Protein AF-A0AAU5AWV0-F1 (afdb_monomer_lite)

Secondary structure (DSSP, 8-state):
-HHHHHHHHHHHHHHHHHHHHHHHHHHHHHHHHHHHHHHHHHHHHHHTS----HHHHHHHHHHHHHHS-PPP---TTSTTSPPPPPP-S-------

pLDDT: mean 83.27, std 9.68, range [54.97, 96.0]

Sequence (96 aa):
MRRSRVIALLLLFLLPMVLLETAGLPAAVALAATGTALAVCTLLTARSAPAVPPTRVRTAIRDRARRTAFLPQRDPDASGRPRPRAPGNTLRTTTA

Radius of gyration: 26.64 Å; chains: 1; bounding box: 41×33×74 Å

Foldseek 3Di:
DVVVVVVVVVCVPVVLVVQCVVPNPVSVVVCVVVVVVVVVVVVVVVVPPDPDDPCNVVVVVVVVCVVDVDDPPPDLPPPPHPRPDDDDPDDPDDDD

Structure (mmCIF, N/CA/C/O backbone):
data_AF-A0AAU5AWV0-F1
#
_entry.id   AF-A0AAU5AWV0-F1
#
loop_
_atom_site.group_PDB
_atom_site.id
_atom_site.type_symbol
_atom_site.label_atom_id
_atom_site.label_alt_id
_atom_site.label_comp_id
_atom_site.label_asym_id
_atom_site.label_entity_id
_atom_site.label_seq_id
_atom_site.pdbx_PDB_ins_code
_atom_site.Cartn_x
_atom_site.Cartn_y
_atom_site.Cartn_z
_atom_site.occupancy
_atom_site.B_iso_or_equiv
_atom_site.auth_seq_id
_atom_site.auth_comp_id
_atom_site.auth_asym_id
_atom_site.auth_atom_id
_atom_site.pdbx_PDB_model_num
ATOM 1 N N . MET A 1 1 ? 16.541 -3.614 7.976 1.00 69.00 1 MET A N 1
ATOM 2 C CA . MET A 1 1 ? 15.427 -2.900 7.303 1.00 69.00 1 MET A CA 1
ATOM 3 C C . MET A 1 1 ? 15.850 -1.641 6.542 1.00 69.00 1 MET A C 1
ATOM 5 O O . MET A 1 1 ? 15.494 -1.533 5.381 1.00 69.00 1 MET A O 1
ATOM 9 N N . ARG A 1 2 ? 16.580 -0.675 7.129 1.00 83.69 2 ARG A N 1
ATOM 10 C CA . ARG A 1 2 ? 16.976 0.549 6.388 1.00 83.69 2 ARG A CA 1
ATOM 11 C C . ARG A 1 2 ? 17.973 0.272 5.251 1.00 83.69 2 ARG A C 1
ATOM 13 O O . ARG A 1 2 ? 17.721 0.682 4.129 1.00 83.69 2 ARG A O 1
ATOM 20 N N . ARG A 1 3 ? 19.036 -0.502 5.513 1.00 88.50 3 ARG A N 1
ATOM 21 C CA . ARG A 1 3 ? 20.039 -0.880 4.493 1.00 88.50 3 ARG A CA 1
ATOM 22 C C . ARG A 1 3 ? 19.442 -1.679 3.329 1.00 88.50 3 ARG A C 1
ATOM 24 O O . ARG A 1 3 ? 19.724 -1.377 2.182 1.00 88.50 3 AR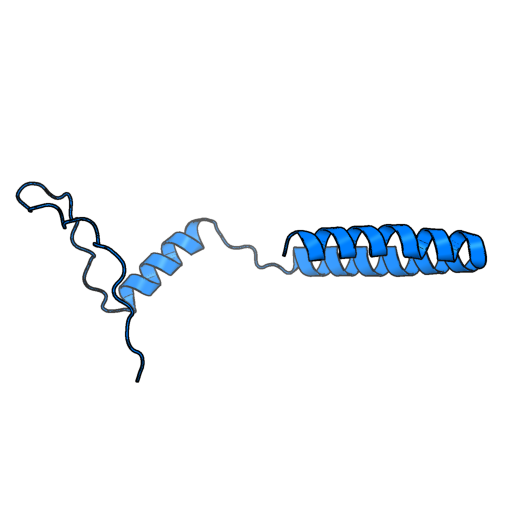G A O 1
ATOM 31 N N . SER A 1 4 ? 18.556 -2.633 3.619 1.00 90.44 4 SER A N 1
ATOM 32 C CA . SER A 1 4 ? 17.891 -3.438 2.587 1.00 90.44 4 SER A CA 1
ATOM 33 C C . SER A 1 4 ? 16.977 -2.607 1.680 1.00 90.44 4 SER A C 1
ATOM 35 O O . SER A 1 4 ? 16.920 -2.866 0.487 1.00 90.44 4 SER A O 1
ATOM 37 N N . ARG A 1 5 ? 16.312 -1.571 2.214 1.00 92.12 5 ARG A N 1
ATOM 38 C CA . ARG A 1 5 ? 15.521 -0.626 1.406 1.00 92.12 5 ARG A CA 1
ATOM 39 C C . ARG A 1 5 ? 16.398 0.215 0.481 1.00 92.12 5 ARG A C 1
ATOM 41 O O . ARG A 1 5 ? 16.040 0.395 -0.672 1.00 92.12 5 ARG A O 1
ATOM 48 N N . VAL A 1 6 ? 17.539 0.697 0.975 1.00 93.88 6 VAL A N 1
ATOM 49 C CA . VAL A 1 6 ? 18.492 1.469 0.159 1.00 93.88 6 VAL A CA 1
ATOM 50 C C . VAL A 1 6 ? 19.054 0.610 -0.975 1.00 93.88 6 VAL A C 1
ATOM 52 O O . VAL A 1 6 ? 19.062 1.052 -2.116 1.00 93.88 6 VAL A O 1
ATOM 55 N N . ILE A 1 7 ? 19.444 -0.635 -0.684 1.00 95.12 7 ILE A N 1
ATOM 56 C 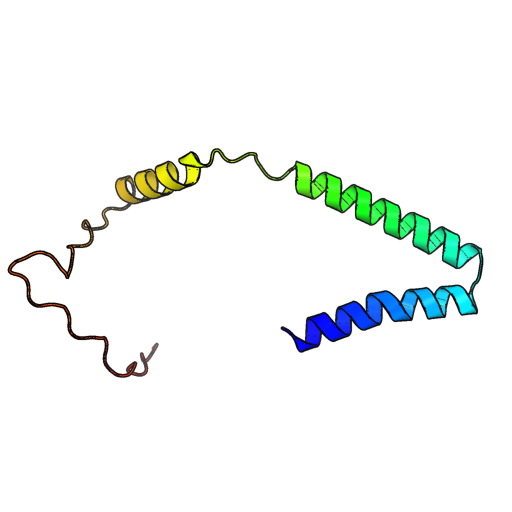CA . ILE A 1 7 ? 19.931 -1.580 -1.700 1.00 95.12 7 ILE A CA 1
ATOM 57 C C . ILE A 1 7 ? 18.842 -1.878 -2.738 1.00 95.12 7 ILE A C 1
ATOM 59 O O . ILE A 1 7 ? 19.116 -1.856 -3.932 1.00 95.12 7 ILE A O 1
ATOM 63 N N . ALA A 1 8 ? 17.599 -2.104 -2.304 1.00 93.69 8 ALA A N 1
ATOM 64 C CA . ALA A 1 8 ? 16.487 -2.349 -3.219 1.00 93.69 8 ALA A CA 1
ATOM 65 C C . ALA A 1 8 ? 16.205 -1.147 -4.137 1.00 93.69 8 ALA A C 1
ATOM 67 O O . ALA A 1 8 ? 16.009 -1.335 -5.332 1.00 93.69 8 ALA A O 1
ATOM 68 N N . LEU A 1 9 ? 16.224 0.080 -3.602 1.00 94.38 9 LEU A N 1
ATOM 69 C CA . LEU A 1 9 ? 16.052 1.303 -4.396 1.00 94.38 9 LEU A CA 1
ATOM 70 C C . LEU A 1 9 ? 17.196 1.499 -5.395 1.00 94.38 9 LEU A C 1
ATOM 72 O O . LEU A 1 9 ? 16.948 1.870 -6.538 1.00 94.38 9 LEU A O 1
ATOM 76 N N . LEU A 1 10 ? 18.431 1.210 -4.979 1.00 95.62 10 LEU A N 1
ATOM 77 C CA . LEU A 1 10 ? 19.591 1.273 -5.861 1.00 95.62 10 LEU A CA 1
ATOM 78 C C . LEU A 1 10 ? 19.447 0.287 -7.025 1.00 95.62 10 LEU A C 1
ATOM 80 O O . LEU A 1 10 ? 19.612 0.683 -8.172 1.00 95.62 10 LEU A O 1
ATOM 84 N N . LEU A 1 11 ? 19.091 -0.971 -6.745 1.00 94.31 11 LEU A N 1
ATOM 85 C CA . LEU A 1 11 ? 18.877 -1.997 -7.772 1.00 94.31 11 LEU A CA 1
ATOM 86 C C . LEU A 1 11 ? 17.729 -1.630 -8.718 1.00 94.31 11 LEU A C 1
ATOM 88 O O . LEU A 1 11 ? 17.874 -1.773 -9.929 1.00 94.31 11 LEU A O 1
ATOM 92 N N . LEU A 1 12 ? 16.621 -1.118 -8.174 1.00 92.94 12 LEU A N 1
ATOM 93 C CA . LEU A 1 12 ? 15.463 -0.682 -8.953 1.00 92.94 12 LEU A CA 1
ATOM 94 C C . LEU A 1 12 ? 15.812 0.436 -9.944 1.00 92.94 12 LEU A C 1
ATOM 96 O O . LEU A 1 12 ? 15.171 0.524 -10.982 1.00 92.94 12 LEU A O 1
ATOM 100 N N . PHE A 1 13 ? 16.808 1.272 -9.638 1.00 92.56 13 PHE A N 1
ATOM 101 C CA . PHE A 1 13 ? 17.220 2.379 -10.501 1.00 92.56 13 PHE A CA 1
ATOM 102 C C . PHE A 1 13 ? 18.395 2.032 -11.430 1.00 92.56 13 PHE A C 1
ATOM 104 O O . PHE A 1 13 ? 18.357 2.364 -12.610 1.00 92.56 13 PHE A O 1
ATOM 111 N N . LEU A 1 14 ? 19.430 1.339 -10.941 1.00 94.25 14 LEU A N 1
ATOM 112 C CA . LEU A 1 14 ? 20.617 1.017 -11.747 1.00 94.25 14 LEU A CA 1
ATOM 113 C C . LEU A 1 14 ? 20.349 -0.067 -12.793 1.00 94.25 14 LEU A C 1
ATOM 115 O O . LEU A 1 14 ? 20.811 0.053 -13.924 1.00 94.25 14 LEU A O 1
ATOM 119 N N . LEU A 1 15 ? 19.611 -1.120 -12.434 1.00 91.94 15 LEU A N 1
ATOM 120 C CA . LEU A 1 15 ? 19.351 -2.239 -13.339 1.00 91.94 15 LEU A CA 1
ATOM 121 C C . LEU A 1 15 ? 18.641 -1.821 -14.641 1.00 91.94 15 LEU A C 1
ATOM 123 O O . LEU A 1 15 ? 19.115 -2.216 -15.706 1.00 91.94 15 LEU A O 1
ATOM 127 N N . PRO A 1 16 ? 17.560 -1.013 -14.616 1.00 89.19 16 PRO A N 1
ATOM 128 C CA . PRO A 1 16 ? 16.918 -0.575 -15.851 1.00 89.19 16 PRO A CA 1
ATOM 129 C C . PRO A 1 16 ? 17.802 0.354 -16.683 1.00 89.19 16 PRO A C 1
ATOM 131 O O . PRO A 1 16 ? 17.754 0.269 -17.903 1.00 89.19 16 PRO A O 1
ATOM 134 N N . MET A 1 17 ? 18.632 1.194 -16.052 1.00 91.06 17 MET A N 1
ATOM 135 C CA . MET A 1 17 ? 19.572 2.067 -16.765 1.00 91.06 17 MET A CA 1
ATOM 136 C C . MET A 1 17 ? 20.617 1.251 -17.530 1.00 91.06 17 MET A C 1
ATOM 138 O O . MET A 1 17 ? 20.826 1.477 -18.717 1.00 91.06 17 MET A O 1
ATOM 142 N N . VAL A 1 18 ? 21.217 0.248 -16.882 1.00 91.06 18 VAL A N 1
ATOM 143 C CA . VAL A 1 18 ? 22.178 -0.661 -17.530 1.00 91.06 18 VAL A CA 1
ATOM 144 C C . VAL A 1 18 ? 21.514 -1.453 -18.660 1.00 91.06 18 VAL A C 1
ATOM 146 O O . VAL A 1 18 ? 22.103 -1.643 -19.724 1.00 91.06 18 VAL A O 1
ATOM 149 N N . LEU A 1 19 ? 20.275 -1.908 -18.458 1.00 89.25 19 LEU A N 1
ATOM 150 C CA . LEU A 1 19 ? 19.541 -2.652 -19.481 1.00 89.25 19 LEU A CA 1
ATOM 151 C C . LEU A 1 19 ? 19.177 -1.769 -20.684 1.00 89.25 19 LEU A C 1
ATOM 153 O O . LEU A 1 19 ? 19.239 -2.222 -21.823 1.00 89.25 19 LEU A O 1
ATOM 157 N N . LEU A 1 20 ? 18.835 -0.503 -20.442 1.00 91.12 20 LEU A N 1
ATOM 158 C CA . LEU A 1 20 ? 18.532 0.464 -21.492 1.00 91.12 20 LEU A CA 1
ATOM 159 C C . LEU A 1 20 ? 19.774 0.800 -22.328 1.00 91.12 20 LEU A C 1
ATOM 161 O O . LEU A 1 20 ? 19.680 0.846 -23.550 1.00 91.12 20 LEU A O 1
ATOM 165 N N . GLU A 1 21 ? 20.929 0.961 -21.682 1.00 90.56 21 GLU A N 1
ATOM 166 C CA . GLU A 1 21 ? 22.213 1.211 -22.350 1.00 90.56 21 GLU A CA 1
ATOM 167 C C . GLU A 1 21 ? 22.631 0.028 -23.244 1.00 90.56 21 GLU A C 1
ATOM 169 O O . GLU A 1 21 ? 23.120 0.211 -24.354 1.00 90.56 21 GLU A O 1
ATOM 174 N N . THR A 1 22 ? 22.421 -1.205 -22.770 1.00 88.50 22 THR A N 1
ATOM 175 C CA . THR A 1 22 ? 22.898 -2.426 -23.447 1.00 88.50 22 THR A CA 1
ATOM 176 C C . THR A 1 22 ? 21.951 -2.953 -24.520 1.00 88.50 22 THR A C 1
ATOM 178 O O . THR A 1 22 ? 22.408 -3.514 -25.514 1.00 88.50 22 THR A O 1
ATOM 181 N N . ALA A 1 23 ? 20.641 -2.796 -24.332 1.00 88.06 23 ALA A N 1
ATOM 182 C CA . ALA A 1 23 ? 19.627 -3.368 -25.213 1.00 88.06 23 ALA A CA 1
ATOM 183 C C . ALA A 1 23 ? 18.738 -2.319 -25.903 1.00 88.06 23 ALA A C 1
ATOM 185 O O . ALA A 1 23 ? 17.947 -2.686 -26.765 1.00 88.06 23 ALA A O 1
ATOM 186 N N . GLY A 1 24 ? 18.872 -1.024 -25.600 1.00 89.50 24 GLY A N 1
ATOM 187 C CA . GLY A 1 24 ? 18.262 0.068 -26.367 1.00 89.50 24 GLY A CA 1
ATOM 188 C C . GLY A 1 24 ? 16.727 0.053 -26.407 1.00 89.50 24 GLY A C 1
ATOM 189 O O . GLY A 1 24 ? 16.052 -0.215 -25.413 1.00 89.50 24 GLY A O 1
ATOM 190 N N . LEU A 1 25 ? 16.155 0.354 -27.579 1.00 89.94 25 LEU A N 1
ATOM 191 C CA . LEU A 1 25 ? 14.703 0.440 -27.813 1.00 89.94 25 LEU A CA 1
ATOM 192 C C . LEU A 1 25 ? 13.880 -0.766 -27.308 1.00 89.94 25 LEU A C 1
ATOM 194 O O . LEU A 1 25 ? 12.885 -0.528 -26.622 1.00 89.94 25 LEU A O 1
ATOM 198 N N . PRO A 1 26 ? 14.231 -2.039 -27.587 1.00 88.81 26 PRO A N 1
ATOM 199 C CA . PRO A 1 26 ? 13.442 -3.167 -27.088 1.00 88.81 26 PRO A CA 1
ATOM 200 C C . PRO A 1 26 ? 13.449 -3.257 -25.556 1.00 88.81 26 PRO A C 1
ATOM 202 O O . PRO A 1 26 ? 12.415 -3.573 -24.966 1.00 88.81 26 PRO A O 1
ATOM 205 N N . ALA A 1 27 ? 14.559 -2.908 -24.897 1.00 90.38 27 ALA A N 1
ATOM 206 C CA . ALA A 1 27 ? 14.595 -2.810 -23.440 1.00 90.38 27 ALA A CA 1
ATOM 207 C C . ALA A 1 27 ? 13.718 -1.666 -22.922 1.00 90.38 27 ALA A C 1
ATOM 209 O O . ALA A 1 27 ? 12.985 -1.870 -21.957 1.00 90.38 27 ALA A O 1
ATOM 210 N N . ALA A 1 28 ? 13.719 -0.507 -23.587 1.00 89.62 28 ALA A N 1
ATOM 211 C CA . ALA A 1 28 ? 12.845 0.615 -23.241 1.00 89.62 28 ALA A CA 1
ATOM 212 C C . ALA A 1 28 ? 11.362 0.209 -23.269 1.00 89.62 28 ALA A C 1
ATOM 214 O O . ALA A 1 28 ? 10.616 0.475 -22.324 1.00 89.62 28 ALA A O 1
ATOM 215 N N . VAL A 1 29 ? 10.947 -0.486 -24.334 1.00 91.50 29 VAL A N 1
ATOM 216 C CA . VAL A 1 29 ? 9.568 -0.965 -24.507 1.00 91.50 29 VAL A CA 1
ATOM 217 C C . VAL A 1 29 ? 9.211 -2.004 -23.445 1.00 91.50 29 VAL A C 1
ATOM 219 O O . VAL A 1 29 ? 8.152 -1.904 -22.825 1.00 91.50 29 VAL A O 1
ATOM 222 N N . ALA A 1 30 ? 10.096 -2.968 -23.179 1.00 90.94 30 ALA A N 1
ATOM 223 C CA . ALA A 1 30 ? 9.875 -3.971 -22.141 1.00 90.94 30 ALA A CA 1
ATOM 224 C C . ALA A 1 30 ? 9.761 -3.339 -20.741 1.00 90.94 30 ALA A C 1
ATOM 226 O O . ALA A 1 30 ? 8.901 -3.728 -19.944 1.00 90.94 30 ALA A O 1
ATOM 227 N N . LEU A 1 31 ? 10.580 -2.326 -20.441 1.00 91.44 31 LEU A N 1
ATOM 228 C CA . LEU A 1 31 ? 10.532 -1.619 -19.162 1.00 91.44 31 LEU A CA 1
ATOM 229 C C . LEU A 1 31 ? 9.240 -0.809 -19.002 1.00 91.44 31 LEU A C 1
ATOM 231 O O . LEU A 1 31 ? 8.618 -0.833 -17.942 1.00 91.44 31 LEU A O 1
ATOM 235 N N . ALA A 1 32 ? 8.803 -0.131 -20.064 1.00 90.62 32 ALA A N 1
ATOM 236 C CA . ALA A 1 32 ? 7.541 0.599 -20.072 1.00 90.62 32 ALA A CA 1
ATOM 237 C C . ALA A 1 32 ? 6.341 -0.349 -19.892 1.00 90.62 32 ALA A C 1
ATOM 239 O O . ALA A 1 32 ? 5.451 -0.084 -19.080 1.00 90.62 32 ALA A O 1
ATOM 240 N N . ALA A 1 33 ? 6.327 -1.489 -20.588 1.00 93.81 33 ALA A N 1
ATOM 241 C CA . ALA A 1 33 ? 5.262 -2.485 -20.472 1.00 93.81 33 ALA A CA 1
ATOM 242 C C . ALA A 1 33 ? 5.194 -3.106 -19.064 1.00 93.81 33 ALA A C 1
ATOM 244 O O . ALA A 1 33 ? 4.123 -3.209 -18.470 1.00 93.81 33 ALA A O 1
ATOM 245 N N . THR A 1 34 ? 6.338 -3.476 -18.486 1.00 92.69 34 THR A N 1
ATOM 246 C CA . THR A 1 34 ? 6.384 -4.038 -17.125 1.00 92.69 34 THR A CA 1
ATOM 247 C C . THR A 1 34 ? 6.029 -3.000 -16.061 1.00 92.69 34 THR A C 1
ATOM 249 O O . THR A 1 34 ? 5.239 -3.290 -15.162 1.00 92.69 34 THR A O 1
ATOM 252 N N . GLY A 1 35 ? 6.539 -1.771 -16.184 1.00 92.56 35 GLY A N 1
ATOM 253 C CA . GLY A 1 35 ? 6.219 -0.667 -15.282 1.00 92.56 35 GLY A CA 1
ATOM 254 C C . GLY A 1 35 ? 4.732 -0.310 -15.291 1.00 92.56 35 GLY A C 1
ATOM 255 O O . GLY A 1 35 ? 4.130 -0.157 -14.229 1.00 92.56 35 GLY A O 1
ATOM 256 N N . THR A 1 36 ? 4.111 -0.246 -16.473 1.00 92.75 36 THR A N 1
ATOM 257 C CA . THR A 1 36 ? 2.667 0.018 -16.604 1.00 92.75 36 THR A CA 1
ATOM 258 C C . THR A 1 36 ? 1.822 -1.118 -16.036 1.00 92.75 36 THR A C 1
ATOM 260 O O . THR A 1 36 ? 0.891 -0.848 -15.278 1.00 92.75 36 THR A O 1
ATOM 263 N N . ALA A 1 37 ? 2.168 -2.382 -16.303 1.00 95.38 37 ALA A N 1
ATOM 264 C CA . ALA A 1 37 ? 1.477 -3.530 -15.715 1.00 95.38 37 ALA A CA 1
ATOM 265 C C . ALA A 1 37 ? 1.550 -3.521 -14.176 1.00 95.38 37 ALA A C 1
ATOM 267 O O . ALA A 1 37 ? 0.537 -3.718 -13.503 1.00 95.38 37 ALA A O 1
ATOM 268 N N . LEU A 1 38 ? 2.722 -3.222 -13.603 1.00 94.88 38 LEU A N 1
ATOM 269 C CA . LEU A 1 38 ? 2.892 -3.076 -12.154 1.00 94.88 38 LEU A CA 1
ATOM 270 C C . LEU A 1 38 ? 2.092 -1.891 -11.594 1.00 94.88 38 LEU A C 1
ATOM 272 O O . LEU A 1 38 ? 1.447 -2.026 -10.552 1.00 94.88 38 LEU A O 1
ATOM 276 N N . ALA A 1 39 ? 2.081 -0.7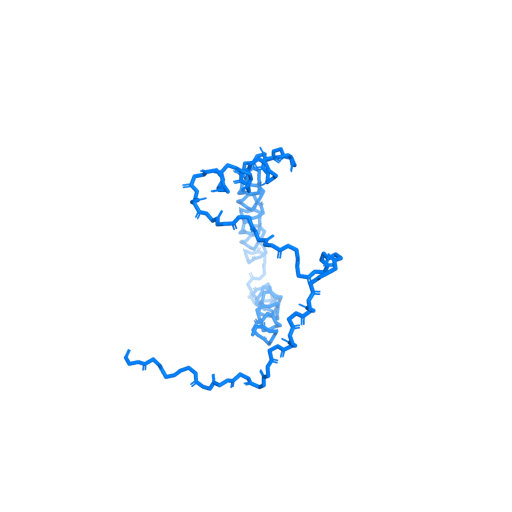45 -12.276 1.00 94.38 39 ALA A N 1
ATOM 277 C CA . ALA A 1 39 ? 1.292 0.417 -11.867 1.00 94.38 39 ALA A CA 1
ATOM 278 C C . ALA A 1 39 ? -0.213 0.102 -11.866 1.00 94.38 39 ALA A C 1
ATOM 280 O O . ALA A 1 39 ? -0.913 0.398 -10.900 1.00 94.38 39 ALA A O 1
ATOM 281 N N . VAL A 1 40 ? -0.710 -0.583 -12.897 1.00 96.00 40 VAL A N 1
ATOM 282 C CA . VAL A 1 40 ? -2.102 -1.041 -12.941 1.00 96.00 40 VAL A CA 1
ATOM 283 C C . VAL A 1 40 ? -2.373 -2.012 -11.791 1.00 96.00 40 VAL A C 1
ATOM 285 O O . VAL A 1 40 ? -3.288 -1.772 -11.012 1.00 96.00 40 VAL A O 1
ATOM 288 N N . CYS A 1 41 ? -1.555 -3.046 -11.592 1.00 93.56 41 CYS A N 1
ATOM 289 C CA . CYS A 1 41 ? -1.722 -3.991 -10.481 1.00 93.56 41 CYS A CA 1
ATOM 290 C C . CYS A 1 41 ? -1.713 -3.313 -9.100 1.00 93.56 41 CYS A C 1
ATOM 292 O O . CYS A 1 41 ? -2.520 -3.655 -8.233 1.00 93.56 41 CYS A O 1
ATOM 294 N N . THR A 1 42 ? -0.842 -2.329 -8.876 1.00 93.06 42 THR A N 1
ATOM 295 C CA . THR A 1 42 ? -0.796 -1.584 -7.606 1.00 93.06 42 THR A CA 1
ATOM 296 C C . THR A 1 42 ? -2.034 -0.708 -7.410 1.00 93.06 42 THR A C 1
ATOM 298 O O . THR A 1 42 ? -2.603 -0.696 -6.322 1.00 93.06 42 THR A O 1
ATOM 301 N N . LEU A 1 43 ? -2.533 -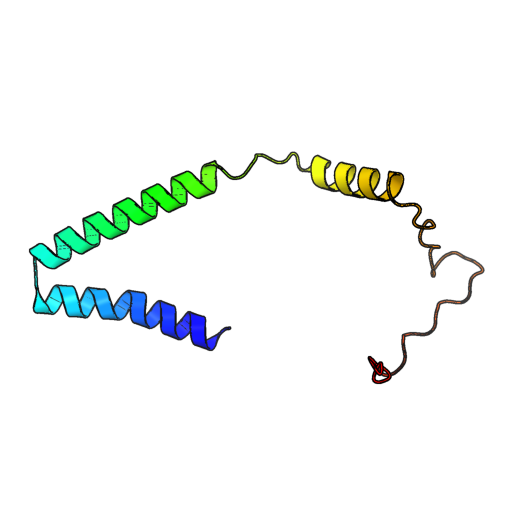0.052 -8.459 1.00 93.75 43 LEU A N 1
ATOM 302 C CA . LEU A 1 43 ? -3.793 0.696 -8.400 1.00 93.75 43 LEU A CA 1
ATOM 303 C C . LEU A 1 43 ? -4.990 -0.223 -8.138 1.00 93.75 43 LEU A C 1
ATOM 305 O O . LEU A 1 43 ? -5.836 0.084 -7.297 1.00 93.75 43 LEU A O 1
ATOM 309 N N . LEU A 1 44 ? -5.044 -1.367 -8.827 1.00 94.44 44 LEU A N 1
ATOM 310 C CA . LEU A 1 44 ? -6.076 -2.389 -8.658 1.00 94.44 44 LEU A CA 1
ATOM 311 C C . LEU A 1 44 ? -6.091 -2.951 -7.231 1.00 94.44 44 LEU A C 1
ATOM 313 O O . LEU A 1 44 ? -7.165 -3.132 -6.664 1.00 94.44 44 LEU A O 1
ATOM 317 N N . THR A 1 45 ? -4.918 -3.194 -6.645 1.00 90.69 45 THR A N 1
ATOM 318 C CA . THR A 1 45 ? -4.799 -3.700 -5.269 1.00 90.69 45 THR A CA 1
ATOM 319 C C . THR A 1 45 ? -5.138 -2.626 -4.237 1.00 90.69 45 THR A C 1
ATOM 321 O O . THR A 1 45 ? -5.866 -2.910 -3.282 1.00 90.69 45 THR A O 1
ATOM 324 N N . ALA A 1 46 ? -4.703 -1.382 -4.454 1.00 87.50 46 ALA A N 1
ATOM 325 C CA . ALA A 1 46 ? -5.023 -0.254 -3.584 1.00 87.50 46 ALA A CA 1
ATOM 326 C C . ALA A 1 46 ? -6.534 0.026 -3.528 1.00 87.50 46 ALA A C 1
ATOM 328 O O . ALA A 1 46 ? -7.077 0.221 -2.443 1.00 87.50 46 ALA A O 1
ATOM 329 N N . ARG A 1 47 ? -7.239 -0.023 -4.669 1.00 88.06 47 ARG A N 1
ATOM 330 C CA . ARG A 1 47 ? -8.704 0.168 -4.707 1.00 88.06 47 ARG A CA 1
ATOM 331 C C . ARG A 1 47 ? -9.491 -0.993 -4.093 1.00 88.06 47 ARG A C 1
ATOM 333 O O . ARG A 1 47 ? -10.627 -0.793 -3.682 1.00 88.06 47 ARG A O 1
ATOM 340 N N . SER A 1 48 ? -8.922 -2.199 -4.042 1.00 88.00 48 SER A N 1
ATOM 341 C CA . SER A 1 48 ? -9.555 -3.350 -3.382 1.00 88.00 48 SER A CA 1
ATOM 342 C C . SER A 1 48 ? -9.403 -3.344 -1.858 1.00 88.00 48 SER A C 1
ATOM 344 O O . SER A 1 48 ? -9.973 -4.211 -1.196 1.00 88.00 48 SER A O 1
ATOM 346 N N . ALA A 1 49 ? -8.683 -2.374 -1.279 1.00 82.44 49 ALA A N 1
ATOM 347 C CA . ALA A 1 49 ? -8.710 -2.160 0.161 1.00 82.44 49 ALA A CA 1
ATOM 348 C C . ALA A 1 49 ? -10.154 -1.831 0.596 1.00 82.44 49 ALA A C 1
ATOM 350 O O . ALA A 1 49 ? -10.734 -0.867 0.091 1.00 82.44 49 ALA A O 1
ATOM 351 N N . PRO A 1 50 ? -10.761 -2.602 1.520 1.00 78.62 50 PRO A N 1
ATOM 352 C CA . PRO A 1 50 ? -12.125 -2.337 1.954 1.00 78.62 50 PRO A CA 1
ATOM 353 C C . PRO A 1 50 ? -12.245 -0.924 2.524 1.00 78.62 50 PRO A C 1
ATOM 355 O O . PRO A 1 50 ? -11.479 -0.547 3.414 1.00 78.62 50 PRO A O 1
ATOM 358 N N . ALA A 1 51 ? -13.227 -0.153 2.055 1.00 80.44 51 ALA A N 1
ATOM 359 C CA . ALA A 1 51 ? -13.556 1.134 2.651 1.00 80.44 51 ALA A CA 1
ATOM 360 C C . ALA A 1 51 ? -14.061 0.895 4.082 1.00 80.44 51 ALA A C 1
ATOM 362 O O . ALA A 1 51 ? -15.175 0.419 4.306 1.00 80.44 51 ALA A O 1
ATOM 363 N N . VAL A 1 52 ? -13.207 1.166 5.068 1.00 80.00 52 VAL A N 1
ATOM 364 C CA . VAL A 1 52 ? -13.537 0.998 6.480 1.00 80.00 52 VAL A CA 1
ATOM 365 C C . VAL A 1 52 ? -14.008 2.342 7.035 1.00 80.00 52 VAL A C 1
ATOM 367 O O . VAL A 1 52 ? -13.212 3.281 7.067 1.00 80.00 52 VAL A O 1
ATOM 370 N N . PRO A 1 53 ? -15.263 2.458 7.520 1.00 82.19 53 PRO A N 1
ATOM 371 C CA . PRO A 1 53 ? -15.703 3.661 8.213 1.00 82.19 53 PRO A CA 1
ATOM 372 C C . PRO A 1 53 ? -14.746 3.970 9.372 1.00 82.19 53 PRO A C 1
ATOM 374 O O . PRO A 1 53 ? -14.381 3.042 10.102 1.00 82.19 53 PRO A O 1
ATOM 377 N N . PRO A 1 54 ? -14.372 5.236 9.621 1.00 75.56 54 PRO A N 1
ATOM 378 C CA . PRO A 1 54 ? -13.453 5.583 10.712 1.00 75.56 54 PRO A CA 1
ATOM 379 C C . PRO A 1 54 ? -13.991 5.132 12.082 1.00 75.56 54 PRO A C 1
ATOM 381 O O . PRO A 1 54 ? -13.240 4.817 13.005 1.00 75.56 54 PRO A O 1
ATOM 384 N N . THR A 1 55 ? -15.315 5.018 12.204 1.00 84.75 55 THR A N 1
ATOM 385 C CA . THR A 1 55 ? -16.003 4.496 13.386 1.00 84.75 55 THR A CA 1
ATOM 386 C C . THR A 1 55 ? -15.848 2.986 13.567 1.00 84.75 55 THR A C 1
ATOM 388 O O . THR A 1 55 ? -15.940 2.521 14.702 1.00 84.75 55 THR A O 1
ATOM 391 N N . ARG A 1 56 ? -15.555 2.215 12.509 1.00 81.00 56 ARG A N 1
ATOM 392 C CA . ARG A 1 56 ? -15.432 0.748 12.560 1.00 81.00 56 ARG A CA 1
ATOM 393 C C . ARG A 1 56 ? -14.295 0.301 13.467 1.00 81.00 56 ARG A C 1
ATOM 395 O O . ARG A 1 56 ? -14.416 -0.728 14.112 1.00 81.00 56 ARG A O 1
ATOM 402 N N . VAL A 1 57 ? -13.213 1.075 13.562 1.00 79.88 57 VAL A N 1
ATOM 403 C CA . VAL A 1 57 ? -12.121 0.783 14.506 1.00 79.88 57 VAL A CA 1
ATOM 404 C C . VAL A 1 57 ? -12.635 0.892 15.942 1.00 79.88 57 VAL A C 1
ATOM 406 O O . VAL A 1 57 ? -12.448 -0.021 16.742 1.00 79.88 57 VAL A O 1
ATOM 409 N N . ARG A 1 58 ? -13.370 1.968 16.258 1.00 79.69 58 ARG A N 1
ATOM 410 C CA . ARG A 1 58 ? -13.961 2.178 17.590 1.00 79.69 58 ARG A CA 1
ATOM 411 C C . ARG A 1 58 ? -15.004 1.115 17.923 1.00 79.69 58 ARG A C 1
ATOM 413 O O . ARG A 1 58 ? -15.014 0.611 19.045 1.00 79.69 58 ARG A O 1
ATOM 420 N N . THR A 1 59 ? -15.867 0.756 16.972 1.00 85.06 59 THR A N 1
ATOM 421 C CA . THR A 1 59 ? -16.868 -0.290 17.198 1.00 85.06 59 THR A CA 1
ATOM 422 C C . THR A 1 59 ? -16.222 -1.661 17.289 1.00 85.06 59 THR A C 1
ATOM 424 O O . THR A 1 59 ? -16.599 -2.393 18.185 1.00 85.06 59 THR A O 1
ATOM 427 N N . ALA A 1 60 ? -15.211 -1.988 16.481 1.00 84.12 60 ALA A N 1
ATOM 428 C CA . ALA A 1 60 ? -14.485 -3.255 16.563 1.00 84.12 60 ALA A CA 1
ATOM 429 C C . ALA A 1 60 ? -13.737 -3.413 17.894 1.00 84.12 60 ALA A C 1
ATOM 431 O O . ALA A 1 60 ? -13.768 -4.492 18.477 1.00 84.12 60 ALA A O 1
ATOM 432 N N . ILE A 1 61 ? -13.122 -2.346 18.417 1.00 81.06 61 ILE A N 1
ATOM 433 C CA . ILE A 1 61 ? -12.510 -2.349 19.755 1.00 81.06 61 ILE A CA 1
ATOM 434 C C . ILE A 1 61 ? -13.580 -2.577 20.824 1.00 81.06 61 ILE A C 1
ATOM 436 O O . ILE A 1 61 ? -13.408 -3.430 21.691 1.00 81.06 61 ILE A O 1
ATOM 440 N N . ARG A 1 62 ? -14.708 -1.860 20.747 1.00 81.31 62 ARG A N 1
ATOM 441 C CA . ARG A 1 62 ? -15.818 -2.020 21.696 1.00 81.31 62 ARG A CA 1
ATOM 442 C C . ARG A 1 62 ? -16.458 -3.407 21.611 1.00 81.31 62 ARG A C 1
ATOM 444 O O . ARG A 1 62 ? -16.829 -3.976 22.626 1.00 81.31 62 ARG A O 1
ATOM 451 N N . ASP A 1 63 ? -16.558 -3.962 20.414 1.00 84.88 63 ASP A N 1
ATOM 452 C CA . ASP A 1 63 ? -17.120 -5.280 20.143 1.00 84.88 63 ASP A CA 1
ATOM 453 C C . ASP A 1 63 ? -16.182 -6.397 20.606 1.00 84.88 63 ASP A C 1
ATOM 455 O O . ASP A 1 63 ? -16.621 -7.369 21.214 1.00 84.88 63 ASP A O 1
ATOM 459 N N . ARG A 1 64 ? -14.868 -6.210 20.426 1.00 79.25 64 ARG A N 1
ATOM 460 C CA . ARG A 1 64 ? -13.835 -7.048 21.038 1.00 79.25 64 ARG A CA 1
ATOM 461 C C . ARG A 1 64 ? -13.941 -6.999 22.557 1.00 79.25 64 ARG A C 1
ATOM 463 O O . ARG A 1 64 ? -14.018 -8.060 23.156 1.00 79.25 64 ARG A O 1
ATOM 470 N N . ALA A 1 65 ? -14.026 -5.815 23.163 1.00 80.69 65 ALA A N 1
ATOM 471 C CA . ALA A 1 65 ? -14.178 -5.645 24.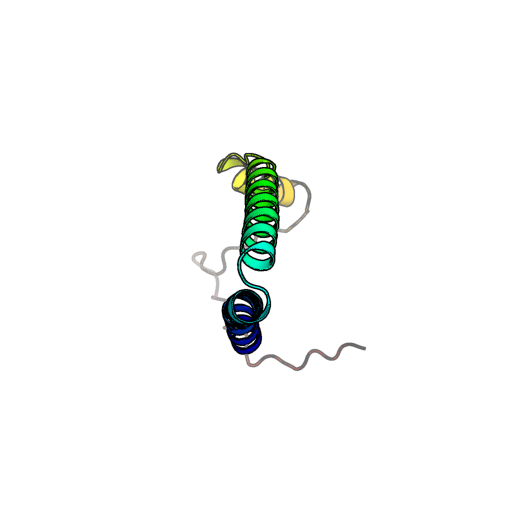610 1.00 80.69 65 ALA A CA 1
ATOM 472 C C . ALA A 1 65 ? -15.481 -6.250 25.167 1.00 80.69 65 ALA A C 1
ATOM 474 O O . ALA A 1 65 ? -15.509 -6.655 26.317 1.00 80.69 65 ALA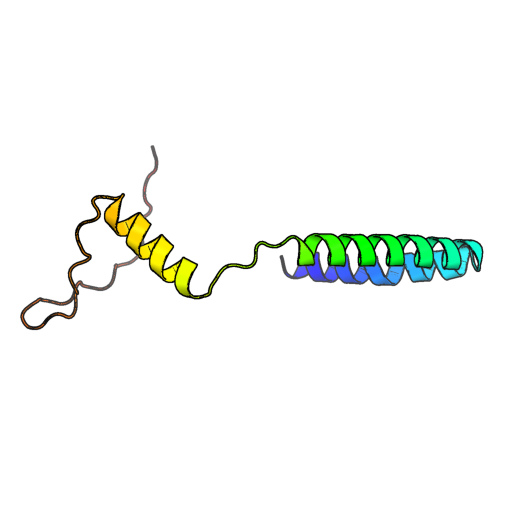 A O 1
ATOM 475 N N . ARG A 1 66 ? -16.553 -6.340 24.368 1.00 78.19 66 ARG A N 1
ATOM 476 C CA . ARG A 1 66 ? -17.773 -7.072 24.756 1.00 78.19 66 ARG A CA 1
ATOM 477 C C . ARG A 1 66 ? -17.614 -8.587 24.652 1.00 78.19 66 ARG A C 1
ATOM 479 O O . ARG A 1 66 ? -18.139 -9.306 25.488 1.00 78.19 66 ARG A O 1
ATOM 486 N N . ARG A 1 67 ? -16.929 -9.072 23.610 1.00 78.88 67 ARG A N 1
ATOM 487 C CA . ARG A 1 67 ? -16.721 -10.512 23.364 1.00 78.88 67 ARG A CA 1
ATOM 488 C C . ARG A 1 67 ? -15.631 -11.134 24.227 1.00 78.88 67 ARG A C 1
ATOM 490 O O . ARG A 1 67 ? -15.627 -12.341 24.430 1.00 78.88 67 ARG A O 1
ATOM 497 N N . THR A 1 68 ? -14.690 -10.330 24.697 1.00 74.12 68 THR A N 1
ATOM 498 C CA . THR A 1 68 ? -13.640 -10.763 25.616 1.00 74.12 68 THR A CA 1
ATOM 499 C C . THR A 1 68 ? -14.000 -10.266 27.001 1.00 74.12 68 THR A C 1
ATOM 501 O O . THR A 1 68 ? -14.213 -9.074 27.185 1.00 74.12 68 THR A O 1
ATOM 504 N N . ALA A 1 69 ? -14.069 -11.166 27.980 1.00 70.94 69 ALA A N 1
ATOM 505 C CA . ALA A 1 69 ? -14.279 -10.817 29.383 1.00 70.94 69 ALA A CA 1
ATOM 506 C C . ALA A 1 69 ? -13.012 -10.172 29.980 1.00 70.94 69 ALA A C 1
ATOM 508 O O . ALA A 1 69 ? -12.479 -10.625 30.989 1.00 70.94 69 ALA A O 1
ATOM 509 N N . PHE A 1 70 ? -12.473 -9.138 29.328 1.00 64.19 70 PHE A N 1
ATOM 510 C CA . PHE A 1 70 ? -11.442 -8.322 29.939 1.00 64.19 70 PHE A CA 1
ATOM 511 C C . PHE A 1 70 ? -12.100 -7.529 31.057 1.00 64.19 70 PHE A C 1
ATOM 513 O O . PHE A 1 70 ? -13.085 -6.820 30.833 1.00 64.19 70 PHE A O 1
ATOM 520 N N . LEU A 1 71 ? -11.545 -7.638 32.265 1.00 67.38 71 LEU A N 1
ATOM 521 C CA . LEU A 1 71 ? -11.870 -6.682 33.309 1.00 67.38 71 LEU A CA 1
ATOM 522 C C . LEU A 1 71 ? -11.633 -5.279 32.731 1.00 67.38 71 LEU A C 1
ATOM 524 O O . LEU A 1 71 ? -10.572 -5.056 32.136 1.00 67.38 71 LEU A O 1
ATOM 528 N N . PRO A 1 72 ? -12.577 -4.335 32.897 1.00 68.81 72 PRO A N 1
ATOM 529 C CA . PRO A 1 72 ? -12.315 -2.941 32.595 1.00 68.81 72 PRO A CA 1
ATOM 530 C C . PRO A 1 72 ? -11.003 -2.559 33.269 1.00 68.81 72 PRO A C 1
ATOM 532 O O . PRO A 1 72 ? -10.852 -2.729 34.484 1.00 68.81 72 PRO A O 1
ATOM 535 N N . GLN A 1 73 ? -10.033 -2.126 32.467 1.00 71.81 73 GLN A N 1
ATOM 536 C CA . GLN A 1 73 ? -8.726 -1.747 32.972 1.00 71.81 73 GLN A CA 1
ATOM 537 C C . GLN A 1 73 ? -8.955 -0.624 33.989 1.00 71.81 73 GLN A C 1
ATOM 539 O O . GLN A 1 73 ? -9.461 0.443 33.642 1.00 71.81 73 GLN A O 1
ATOM 544 N N . ARG A 1 74 ? -8.700 -0.911 35.271 1.00 64.94 74 ARG A N 1
ATOM 545 C CA . ARG A 1 74 ? -8.888 0.058 36.354 1.00 64.94 74 ARG A CA 1
ATOM 546 C C . ARG A 1 74 ? -7.933 1.210 36.099 1.00 64.94 74 ARG A C 1
ATOM 548 O O . ARG A 1 74 ? -6.739 0.956 35.975 1.00 64.94 74 ARG A O 1
ATOM 555 N N . ASP A 1 75 ? -8.469 2.426 36.038 1.00 71.00 75 ASP A N 1
ATOM 556 C CA . ASP A 1 75 ? -7.659 3.629 35.889 1.00 71.00 75 ASP A CA 1
ATOM 557 C C . ASP A 1 75 ? -6.629 3.677 37.034 1.00 71.00 75 ASP A C 1
ATOM 559 O O . ASP A 1 75 ? -7.025 3.774 38.206 1.00 71.00 75 ASP A O 1
ATOM 563 N N . PRO A 1 76 ? -5.329 3.514 36.725 1.00 71.38 76 PRO A N 1
ATOM 564 C CA . PRO A 1 76 ? -4.277 3.562 37.729 1.00 71.38 76 PRO A CA 1
ATOM 565 C C . PRO A 1 76 ? -4.125 4.958 38.343 1.00 71.38 76 PRO A C 1
ATOM 567 O O . PRO A 1 76 ? -3.543 5.069 39.421 1.00 71.38 76 PRO A O 1
ATOM 570 N N . ASP A 1 77 ? -4.670 5.988 37.691 1.00 70.12 77 ASP A N 1
ATOM 571 C CA . ASP A 1 77 ? -4.595 7.384 38.111 1.00 70.12 77 ASP A CA 1
ATOM 572 C C . ASP A 1 77 ? -5.886 7.874 38.797 1.00 70.12 77 ASP A C 1
ATOM 574 O O . ASP A 1 77 ? -5.989 9.049 39.158 1.00 70.12 77 ASP A O 1
ATOM 578 N N . ALA A 1 78 ? -6.862 6.988 39.036 1.00 79.38 78 ALA A N 1
ATOM 579 C CA . ALA A 1 78 ? -8.076 7.334 39.770 1.00 79.38 78 ALA A CA 1
ATOM 580 C C . ALA A 1 78 ? -7.756 7.838 41.192 1.00 79.38 78 ALA A C 1
ATOM 582 O O . ALA A 1 78 ? -6.960 7.236 41.920 1.00 79.38 78 ALA A O 1
ATOM 583 N N . SER A 1 79 ? -8.430 8.918 41.609 1.00 73.25 79 SER A N 1
ATOM 584 C CA . SER A 1 79 ? -8.268 9.517 42.942 1.00 73.25 79 SER A CA 1
ATOM 585 C C . SER A 1 79 ? -8.438 8.477 44.059 1.00 73.25 79 SER A C 1
ATOM 587 O O . SER A 1 79 ? -9.356 7.655 44.028 1.00 73.25 79 SER A O 1
ATOM 589 N N . GLY A 1 80 ? -7.531 8.493 45.039 1.00 79.12 80 GLY A N 1
ATOM 590 C CA . GLY A 1 80 ? -7.523 7.550 46.162 1.00 79.12 80 GLY A CA 1
ATOM 591 C C . GLY A 1 80 ? -6.835 6.209 45.885 1.00 79.12 80 GLY A C 1
ATOM 592 O O . GLY A 1 80 ? -6.852 5.336 46.753 1.00 79.12 80 GLY A O 1
ATOM 593 N N . ARG A 1 81 ? -6.211 6.019 44.713 1.00 73.56 81 ARG A N 1
ATOM 594 C CA . ARG A 1 81 ? -5.408 4.824 44.422 1.00 73.56 81 ARG A CA 1
ATOM 595 C C . ARG A 1 81 ? -3.920 5.152 44.323 1.00 73.56 81 ARG A C 1
ATOM 597 O O . ARG A 1 81 ? -3.548 6.096 43.631 1.00 73.56 81 ARG A O 1
ATOM 604 N N . PRO A 1 82 ? -3.049 4.373 44.988 1.00 76.94 82 PRO A N 1
ATOM 605 C CA . PRO A 1 82 ? -1.615 4.475 44.772 1.00 76.94 82 PRO A CA 1
ATOM 606 C C . PRO A 1 82 ? -1.294 4.194 43.304 1.00 76.94 82 PRO A C 1
ATOM 608 O O . PRO A 1 82 ? -1.715 3.163 42.769 1.00 76.94 82 PRO A O 1
ATOM 611 N N . ARG A 1 83 ? -0.529 5.086 42.664 1.00 74.94 83 ARG A N 1
ATOM 612 C CA . ARG A 1 83 ? -0.065 4.845 41.296 1.00 74.94 83 ARG A CA 1
ATOM 613 C C . ARG A 1 83 ? 0.785 3.569 41.263 1.00 74.94 83 ARG A C 1
ATOM 615 O O . ARG A 1 83 ? 1.652 3.403 42.130 1.00 74.94 83 ARG A O 1
ATOM 622 N N . PRO A 1 84 ? 0.580 2.674 40.281 1.00 79.19 84 PRO A N 1
ATOM 623 C CA . PRO A 1 84 ? 1.476 1.550 40.067 1.00 79.19 84 PRO A CA 1
ATOM 624 C C . PRO A 1 84 ? 2.903 2.071 39.908 1.00 79.19 84 PRO A C 1
ATOM 626 O O . PRO A 1 84 ? 3.149 3.015 39.155 1.00 79.19 84 PRO A O 1
ATOM 629 N N . ARG A 1 85 ? 3.853 1.468 40.627 1.00 74.94 85 ARG A N 1
ATOM 630 C CA . ARG A 1 85 ? 5.271 1.782 40.429 1.00 74.94 85 ARG A CA 1
ATOM 631 C C . ARG A 1 85 ? 5.640 1.413 38.994 1.00 74.94 85 ARG A C 1
ATOM 633 O O . ARG A 1 85 ? 5.161 0.397 38.486 1.00 74.94 85 ARG A O 1
ATOM 640 N N . ALA A 1 86 ? 6.473 2.235 38.356 1.00 78.25 86 ALA A N 1
ATOM 641 C CA . ALA A 1 86 ? 6.976 1.929 37.024 1.00 78.25 86 ALA A CA 1
ATOM 642 C C . ALA A 1 86 ? 7.563 0.506 37.021 1.00 78.25 86 ALA A C 1
ATOM 644 O O . ALA A 1 86 ? 8.205 0.125 38.009 1.00 78.25 86 ALA A O 1
ATOM 645 N N . PRO A 1 87 ? 7.327 -0.289 35.964 1.00 77.56 87 PRO A N 1
ATOM 646 C CA . PRO A 1 87 ? 7.976 -1.582 35.844 1.00 77.56 87 PRO A CA 1
ATOM 647 C C . PRO A 1 87 ? 9.483 -1.377 36.017 1.00 77.56 87 PRO A C 1
ATOM 649 O O . PRO A 1 87 ? 10.085 -0.541 35.343 1.00 77.56 87 PRO A O 1
ATOM 652 N N . GLY A 1 88 ? 10.070 -2.095 36.979 1.00 79.88 88 GLY A N 1
ATOM 653 C CA . GLY A 1 88 ? 11.518 -2.132 37.147 1.00 79.88 88 GLY A CA 1
ATOM 654 C C . GLY A 1 88 ? 12.180 -2.775 35.929 1.00 79.88 88 GLY A C 1
ATOM 655 O O . GLY A 1 88 ? 11.505 -3.190 34.985 1.00 79.88 88 GLY A O 1
ATOM 656 N N . ASN A 1 89 ? 13.507 -2.884 35.953 1.00 77.31 89 ASN A N 1
ATOM 657 C CA . ASN A 1 89 ? 14.247 -3.548 34.881 1.00 77.31 89 ASN A CA 1
ATOM 658 C C . ASN A 1 89 ? 13.596 -4.887 34.523 1.00 77.31 89 ASN A C 1
ATOM 660 O O . ASN A 1 89 ? 13.277 -5.689 35.403 1.00 77.31 89 ASN A O 1
ATOM 664 N N . THR A 1 90 ? 13.385 -5.106 33.226 1.00 71.38 90 THR A N 1
ATOM 665 C CA . THR A 1 90 ? 12.782 -6.329 32.701 1.00 71.38 90 THR A CA 1
ATOM 666 C C . THR A 1 90 ? 13.568 -7.529 33.214 1.00 71.38 90 THR A C 1
ATOM 668 O O . THR A 1 90 ? 14.710 -7.748 32.805 1.00 71.38 90 THR A O 1
ATOM 671 N N . LEU A 1 91 ? 12.970 -8.302 34.121 1.00 71.00 91 LEU A N 1
ATOM 672 C CA . LEU A 1 91 ? 13.495 -9.610 34.488 1.00 71.00 91 LEU A CA 1
ATOM 673 C C . LEU A 1 91 ? 13.508 -10.461 33.218 1.00 71.00 91 LEU A C 1
ATOM 675 O O . LEU A 1 91 ? 12.526 -10.463 32.468 1.00 71.00 91 LEU A O 1
ATOM 679 N N . ARG A 1 92 ? 14.612 -11.173 32.961 1.00 73.19 92 ARG A N 1
ATOM 680 C CA . ARG A 1 92 ? 14.632 -12.213 31.926 1.00 73.19 92 ARG A CA 1
ATOM 681 C C . ARG A 1 92 ? 13.518 -13.193 32.262 1.00 73.19 92 ARG A C 1
ATOM 683 O O . ARG A 1 92 ? 13.600 -13.919 33.246 1.00 73.19 92 ARG A O 1
ATOM 690 N N . THR A 1 93 ? 12.459 -13.164 31.472 1.00 71.12 93 THR A N 1
ATOM 691 C CA . THR A 1 93 ? 11.382 -14.136 31.561 1.00 71.12 93 THR A CA 1
ATOM 692 C C . THR A 1 93 ? 11.966 -15.448 31.048 1.00 71.12 93 THR A C 1
ATOM 694 O O . THR A 1 93 ? 12.268 -15.562 29.863 1.00 71.12 93 THR A O 1
ATOM 697 N N . THR A 1 94 ? 12.222 -16.405 31.940 1.00 56.66 94 THR A N 1
ATOM 698 C CA . THR A 1 94 ? 12.587 -17.766 31.537 1.00 56.66 94 THR A CA 1
ATOM 699 C C . THR A 1 94 ? 11.362 -18.401 30.896 1.00 56.66 94 THR A C 1
ATOM 701 O O . THR A 1 94 ? 10.365 -18.648 31.570 1.00 56.66 94 THR A O 1
ATOM 704 N N . THR A 1 95 ? 11.425 -18.643 29.593 1.00 63.09 95 THR A N 1
ATOM 705 C CA . THR A 1 95 ? 10.543 -19.590 28.912 1.00 63.09 95 THR A CA 1
ATOM 706 C C . THR A 1 95 ? 11.144 -20.982 29.081 1.00 63.09 95 THR A C 1
ATOM 708 O O . THR A 1 95 ? 12.276 -21.200 28.644 1.00 63.09 95 THR A O 1
ATOM 711 N N . ALA A 1 96 ? 10.413 -21.867 29.760 1.00 54.97 96 ALA A N 1
ATOM 712 C CA . ALA A 1 96 ? 10.620 -23.312 29.679 1.00 54.97 96 ALA A CA 1
ATOM 713 C C . ALA A 1 96 ? 10.046 -23.846 28.360 1.00 54.97 96 ALA A C 1
ATOM 715 O O . ALA A 1 96 ? 9.064 -23.235 27.872 1.00 54.97 96 ALA A O 1
#